Protein AF-A0A7Y8E7Z1-F1 (afdb_monomer_lite)

Secondary structure (DSSP, 8-state):
-HHHHHH--PEEEE-SS-EEEE--HHHHHHHHHHHHTT-----

Seq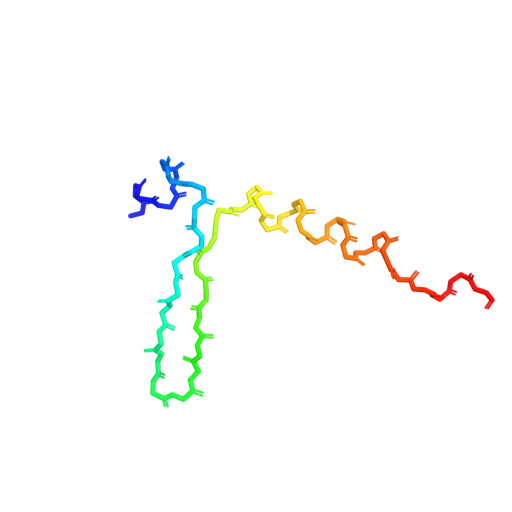uence (43 aa):
MEQVIAGRKPVFIKGESRTAVLVSMEEWKSVQDKLISRDPSDH

Structure (mmCIF, N/CA/C/O backbone):
data_AF-A0A7Y8E7Z1-F1
#
_entry.id   AF-A0A7Y8E7Z1-F1
#
loop_
_atom_site.group_PDB
_atom_site.id
_atom_site.type_symbol
_atom_site.label_atom_id
_atom_site.label_alt_id
_atom_site.label_comp_id
_atom_site.label_asym_id
_atom_site.label_entity_id
_atom_site.label_seq_id
_atom_site.pdbx_PDB_ins_code
_atom_site.Cartn_x
_atom_site.Cartn_y
_atom_site.Cartn_z
_atom_site.occupancy
_atom_site.B_iso_or_equiv
_atom_site.auth_seq_id
_atom_site.auth_comp_id
_atom_site.auth_asym_id
_atom_site.auth_atom_id
_atom_site.pdbx_PDB_model_num
ATOM 1 N N . MET A 1 1 ? -10.383 1.500 -7.243 1.00 55.62 1 MET A N 1
ATOM 2 C CA . MET A 1 1 ? -9.886 2.052 -5.958 1.00 55.62 1 MET A CA 1
ATOM 3 C C . MET A 1 1 ? -10.721 1.613 -4.755 1.00 55.62 1 MET A C 1
ATOM 5 O O . MET A 1 1 ? -10.214 1.652 -3.646 1.00 55.62 1 MET A O 1
ATOM 9 N N . GLU A 1 2 ? -11.946 1.121 -4.959 1.00 56.72 2 GLU A N 1
ATOM 10 C CA . GLU A 1 2 ? -12.864 0.675 -3.896 1.00 56.72 2 GLU A CA 1
ATOM 11 C C . GLU A 1 2 ? -12.315 -0.447 -2.986 1.00 56.72 2 GLU A C 1
ATOM 13 O O . GLU A 1 2 ? -12.552 -0.439 -1.783 1.00 56.72 2 GLU A O 1
ATOM 18 N N . GLN A 1 3 ? -11.500 -1.369 -3.518 1.00 57.00 3 GLN A N 1
ATOM 19 C CA . GLN A 1 3 ? -10.953 -2.491 -2.734 1.00 57.00 3 GLN A CA 1
ATOM 20 C C . GLN A 1 3 ? -9.901 -2.087 -1.683 1.00 57.00 3 GLN A C 1
ATOM 22 O O . GLN A 1 3 ? -9.827 -2.716 -0.629 1.00 57.00 3 GLN A O 1
ATOM 27 N N . VAL A 1 4 ? -9.105 -1.037 -1.930 1.00 57.16 4 VAL A N 1
ATOM 28 C CA . VAL A 1 4 ? -8.107 -0.543 -0.954 1.00 57.16 4 VAL A CA 1
ATOM 29 C C . VAL A 1 4 ? -8.814 0.151 0.219 1.00 57.16 4 VAL A C 1
ATOM 31 O O . VAL A 1 4 ? -8.388 0.029 1.366 1.00 57.16 4 VAL A O 1
ATOM 34 N N . ILE A 1 5 ? -9.946 0.803 -0.070 1.00 56.16 5 ILE A N 1
ATOM 35 C CA . ILE A 1 5 ? -10.773 1.538 0.895 1.00 56.16 5 ILE A CA 1
ATOM 36 C C . ILE A 1 5 ? -11.564 0.565 1.784 1.00 56.16 5 ILE A C 1
ATOM 38 O O . ILE A 1 5 ? -11.593 0.731 3.000 1.00 56.16 5 ILE A O 1
ATOM 42 N N . ALA A 1 6 ? -12.150 -0.488 1.204 1.00 57.31 6 ALA A N 1
ATOM 43 C CA . ALA A 1 6 ? -12.951 -1.462 1.949 1.00 57.31 6 ALA A CA 1
ATOM 44 C C . ALA A 1 6 ? -12.110 -2.505 2.712 1.00 57.31 6 ALA A C 1
ATOM 46 O O . ALA A 1 6 ? -12.551 -3.033 3.730 1.00 57.31 6 ALA A O 1
ATOM 47 N N . GLY A 1 7 ? -10.906 -2.826 2.225 1.00 61.06 7 GLY A N 1
ATOM 48 C CA . GLY A 1 7 ? -10.129 -3.961 2.727 1.00 61.06 7 GLY A CA 1
ATOM 49 C C . GLY A 1 7 ? -9.060 -3.641 3.772 1.00 61.06 7 GLY A C 1
ATOM 50 O O . GLY A 1 7 ? -8.574 -4.582 4.397 1.00 61.06 7 GLY A O 1
ATOM 51 N N . ARG A 1 8 ? -8.636 -2.372 3.924 1.00 63.81 8 ARG A N 1
ATOM 52 C CA . ARG A 1 8 ? -7.412 -1.972 4.669 1.00 63.81 8 ARG A CA 1
ATOM 53 C C . ARG A 1 8 ? -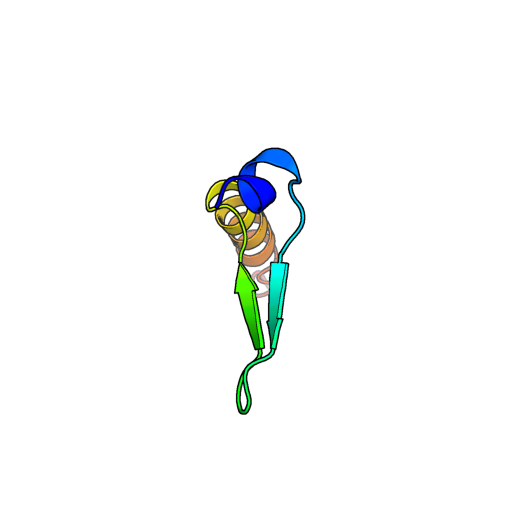6.197 -2.872 4.377 1.00 63.81 8 ARG A C 1
ATOM 55 O O . ARG A 1 8 ? -5.329 -3.067 5.222 1.00 63.81 8 AR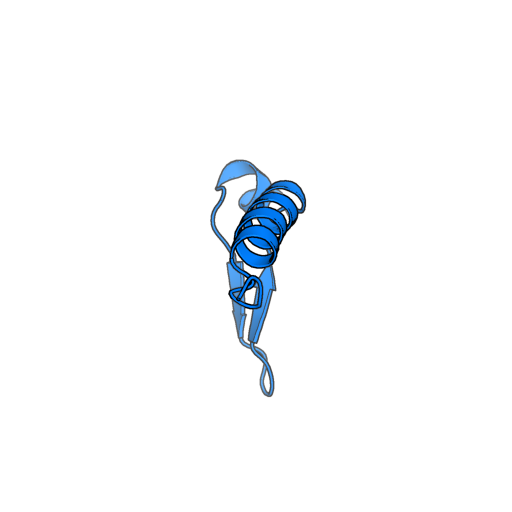G A O 1
ATOM 62 N N . LYS A 1 9 ? -6.148 -3.477 3.190 1.00 69.75 9 LYS A N 1
ATOM 63 C CA . LYS A 1 9 ? -5.080 -4.391 2.791 1.00 69.75 9 LYS A CA 1
ATOM 64 C C . LYS A 1 9 ? -4.251 -3.721 1.702 1.00 69.75 9 LYS A C 1
ATOM 66 O O . LYS A 1 9 ? -4.835 -3.273 0.712 1.00 69.75 9 LYS A O 1
ATOM 71 N N . PRO A 1 10 ? -2.920 -3.641 1.868 1.00 75.56 10 PRO A N 1
ATOM 72 C CA . PRO A 1 10 ? -2.045 -3.129 0.826 1.00 75.56 10 PRO A CA 1
ATOM 73 C C . PRO A 1 10 ? -2.169 -3.995 -0.427 1.00 75.56 10 PRO A C 1
ATOM 75 O O . PRO A 1 10 ? -2.133 -5.226 -0.349 1.00 75.56 10 PRO A O 1
ATOM 78 N N . VAL A 1 11 ? -2.293 -3.354 -1.587 1.00 83.00 11 VAL A N 1
ATOM 79 C CA . VAL A 1 11 ? -2.273 -4.041 -2.882 1.00 83.00 11 VAL A CA 1
ATOM 80 C C . VAL A 1 11 ? -0.880 -3.901 -3.475 1.00 83.00 11 VAL A C 1
ATOM 82 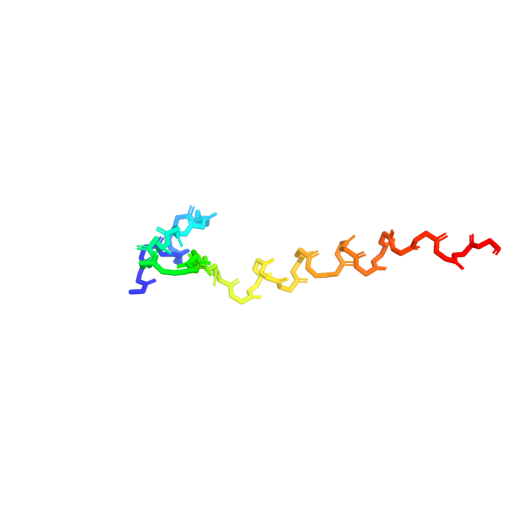O O . VAL A 1 11 ? -0.414 -2.797 -3.749 1.00 83.00 11 VAL A O 1
ATOM 85 N N . PHE A 1 12 ? -0.215 -5.035 -3.673 1.00 82.31 12 PHE A N 1
ATOM 86 C CA . PHE A 1 12 ? 1.118 -5.089 -4.258 1.00 82.31 12 PHE A CA 1
ATOM 87 C C . PHE A 1 12 ? 1.009 -5.197 -5.776 1.00 82.31 12 PHE A C 1
ATOM 89 O O . PHE A 1 12 ? 0.437 -6.150 -6.302 1.00 82.31 12 PHE A O 1
ATOM 96 N N . ILE A 1 13 ? 1.584 -4.229 -6.480 1.00 85.31 13 ILE A N 1
ATOM 97 C CA . ILE A 1 13 ? 1.707 -4.228 -7.934 1.00 85.31 13 ILE A CA 1
ATOM 98 C C . ILE A 1 13 ? 3.159 -4.531 -8.263 1.00 85.31 13 ILE A C 1
ATOM 100 O O . ILE A 1 13 ? 4.052 -3.720 -8.018 1.00 85.31 13 ILE A O 1
ATOM 104 N N . LYS A 1 14 ? 3.403 -5.707 -8.832 1.00 84.25 14 LYS A N 1
ATOM 105 C CA . LYS A 1 14 ? 4.732 -6.084 -9.303 1.00 84.25 14 LYS A CA 1
ATOM 106 C C . LYS A 1 14 ? 4.905 -5.593 -10.739 1.00 84.25 14 LYS A C 1
ATOM 108 O O . LYS A 1 14 ? 4.286 -6.131 -11.650 1.00 84.25 14 LYS A O 1
ATOM 113 N N . GLY A 1 15 ? 5.708 -4.552 -10.922 1.00 81.62 15 GLY A N 1
ATOM 114 C CA . GLY A 1 15 ? 6.191 -4.129 -12.231 1.00 81.62 15 GLY A CA 1
ATOM 115 C C . GLY A 1 15 ? 7.467 -4.874 -12.618 1.00 81.62 15 GLY A C 1
ATOM 116 O O . GLY A 1 15 ? 8.100 -5.526 -11.788 1.00 81.62 15 GLY A O 1
ATOM 117 N N . GLU A 1 16 ? 7.853 -4.747 -13.885 1.00 78.69 16 GLU A N 1
ATOM 118 C CA . GLU A 1 16 ? 9.005 -5.443 -14.476 1.00 78.69 16 GLU A CA 1
ATOM 119 C C . GLU A 1 16 ? 10.339 -5.095 -13.788 1.00 78.69 16 GLU A C 1
ATOM 121 O O . GLU A 1 16 ? 11.199 -5.953 -13.617 1.00 78.69 16 GLU A O 1
ATOM 126 N N . SER A 1 17 ? 10.483 -3.855 -13.315 1.00 79.88 17 SER A N 1
ATOM 127 C CA . SER A 1 17 ? 11.705 -3.343 -12.675 1.00 79.88 17 SER A CA 1
ATOM 128 C C . SER A 1 17 ? 11.495 -2.800 -11.257 1.00 79.88 17 SER A C 1
ATOM 130 O O . SER A 1 17 ? 12.469 -2.583 -10.534 1.00 79.88 17 SER A O 1
ATOM 132 N N . ARG A 1 18 ? 10.243 -2.600 -10.818 1.00 81.81 18 ARG A N 1
ATOM 133 C CA . ARG A 1 18 ? 9.905 -2.150 -9.457 1.00 81.81 18 ARG A CA 1
ATOM 134 C C . ARG A 1 18 ? 8.569 -2.694 -8.979 1.00 81.81 18 ARG A C 1
ATOM 136 O O . ARG A 1 18 ? 7.608 -2.783 -9.737 1.00 81.81 18 ARG A O 1
ATOM 143 N N . THR A 1 19 ? 8.501 -2.959 -7.681 1.00 85.00 19 THR A N 1
ATOM 144 C CA . THR A 1 19 ? 7.250 -3.240 -6.975 1.00 85.00 19 THR A CA 1
ATOM 145 C C . THR A 1 19 ? 6.691 -1.936 -6.417 1.00 85.00 19 THR A C 1
ATOM 147 O O . THR A 1 19 ? 7.387 -1.224 -5.695 1.00 85.00 19 THR A O 1
ATOM 150 N N . ALA A 1 20 ? 5.439 -1.630 -6.738 1.00 85.25 20 ALA A N 1
ATOM 151 C CA . ALA A 1 20 ? 4.674 -0.551 -6.130 1.00 85.25 20 ALA A CA 1
ATOM 152 C C . ALA A 1 20 ? 3.666 -1.132 -5.131 1.00 85.25 20 ALA A C 1
ATOM 154 O O . ALA A 1 20 ? 3.173 -2.247 -5.307 1.00 85.25 20 ALA A O 1
ATOM 155 N N . VAL A 1 21 ? 3.348 -0.376 -4.083 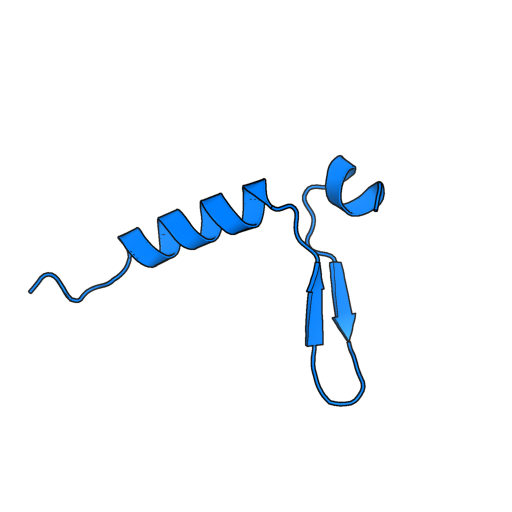1.00 84.19 21 VAL A N 1
ATOM 156 C CA . VAL A 1 21 ? 2.337 -0.760 -3.094 1.00 84.19 21 VAL A CA 1
ATOM 157 C C . VAL A 1 21 ? 1.289 0.336 -3.033 1.00 84.19 21 VAL A C 1
ATOM 159 O O . VAL A 1 21 ? 1.608 1.502 -2.818 1.00 84.19 21 VAL A O 1
ATOM 162 N N . LEU A 1 22 ? 0.035 -0.044 -3.237 1.00 84.19 22 LEU A N 1
ATOM 163 C CA . LEU A 1 22 ? -1.115 0.826 -3.060 1.00 84.19 22 LEU A CA 1
ATOM 164 C C . LEU A 1 22 ? -1.646 0.654 -1.640 1.00 84.19 22 LEU A C 1
ATOM 166 O O . LEU A 1 22 ? -2.053 -0.442 -1.248 1.00 84.19 22 LEU A O 1
ATOM 170 N N . VAL A 1 23 ? -1.675 1.752 -0.896 1.00 82.88 23 VAL A N 1
ATOM 171 C CA . VAL A 1 23 ? -2.271 1.858 0.439 1.00 82.88 23 VAL A CA 1
ATOM 172 C C . VAL A 1 23 ? -3.139 3.106 0.510 1.00 82.88 23 VAL A C 1
ATOM 174 O O . VAL A 1 23 ? -2.955 4.047 -0.263 1.00 82.88 23 VAL A O 1
ATOM 177 N N . SER A 1 24 ? -4.082 3.124 1.447 1.00 83.00 24 SER A N 1
ATOM 178 C CA . SER A 1 24 ? -4.830 4.338 1.766 1.00 83.00 24 SER A CA 1
ATOM 179 C C . SER A 1 24 ? -3.904 5.400 2.363 1.00 83.00 24 SER A C 1
ATOM 181 O O . SER A 1 24 ? -2.974 5.084 3.105 1.00 83.00 24 SER A O 1
ATOM 183 N N . MET A 1 25 ? -4.192 6.675 2.089 1.00 82.50 25 MET A N 1
ATOM 184 C CA . MET A 1 25 ? -3.422 7.805 2.629 1.00 82.50 25 MET A CA 1
ATOM 185 C C . MET A 1 25 ? -3.405 7.838 4.164 1.00 82.50 25 MET A C 1
ATOM 187 O O . MET A 1 25 ? -2.403 8.232 4.755 1.00 82.50 25 MET A O 1
ATOM 191 N N . GLU A 1 26 ? -4.493 7.415 4.810 1.00 83.62 26 GLU A N 1
ATOM 192 C CA . GLU A 1 26 ? -4.593 7.325 6.274 1.00 83.62 26 GLU A CA 1
ATOM 193 C C . GLU A 1 26 ? -3.612 6.294 6.850 1.00 83.62 26 GLU A C 1
ATOM 195 O O . GLU A 1 26 ? -2.879 6.591 7.793 1.00 83.62 26 GLU A O 1
ATOM 200 N N . GLU A 1 27 ? -3.529 5.119 6.223 1.00 81.75 27 GLU A N 1
ATOM 201 C CA . GLU A 1 27 ? -2.587 4.063 6.604 1.00 81.75 27 GLU A CA 1
ATOM 202 C C . GLU A 1 27 ? -1.140 4.509 6.372 1.00 81.75 27 GLU A C 1
ATOM 204 O O . GLU A 1 27 ? -0.293 4.330 7.246 1.00 81.75 27 GLU A O 1
ATOM 209 N N . TRP A 1 28 ? -0.858 5.159 5.233 1.00 83.12 28 TRP A N 1
ATOM 210 C CA . TRP A 1 28 ? 0.472 5.708 4.956 1.00 83.12 28 TRP A CA 1
ATOM 211 C C . TRP A 1 28 ? 0.903 6.717 6.024 1.00 83.12 28 TRP A C 1
ATOM 213 O O . TRP A 1 28 ? 2.010 6.617 6.549 1.00 83.12 28 TRP A O 1
ATOM 223 N N . LYS A 1 29 ? 0.014 7.643 6.410 1.00 84.06 29 LYS A N 1
ATOM 224 C CA . LYS A 1 29 ? 0.289 8.609 7.481 1.00 84.06 29 LYS A CA 1
ATOM 225 C C . LYS A 1 29 ? 0.539 7.929 8.826 1.00 84.06 29 LYS A C 1
ATOM 227 O O . LYS A 1 29 ? 1.493 8.300 9.498 1.00 84.06 29 LYS A O 1
ATOM 232 N N . SER A 1 30 ? -0.260 6.928 9.204 1.00 84.31 30 SER A N 1
ATOM 233 C CA . SER A 1 30 ? -0.072 6.205 10.473 1.00 84.31 30 SER A CA 1
ATOM 234 C C . SER A 1 30 ? 1.253 5.438 10.522 1.00 84.31 30 SER A C 1
ATOM 236 O O . SER A 1 30 ? 1.926 5.421 11.552 1.00 84.31 30 SER A O 1
ATOM 238 N N . VAL A 1 31 ? 1.654 4.816 9.411 1.00 84.12 31 VAL A N 1
ATOM 239 C CA . VAL A 1 31 ? 2.945 4.121 9.308 1.00 84.12 31 VAL A CA 1
ATOM 240 C C . VAL A 1 31 ? 4.102 5.115 9.354 1.00 84.12 31 VAL A C 1
ATOM 242 O O . VAL A 1 31 ? 5.071 4.878 10.071 1.00 84.1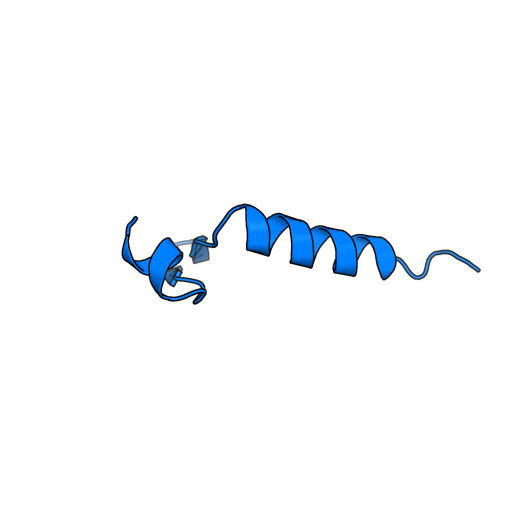2 31 VAL A O 1
ATOM 245 N N . GLN A 1 32 ? 3.997 6.232 8.632 1.00 82.44 32 GLN A N 1
ATOM 246 C CA . GLN A 1 32 ? 5.031 7.263 8.611 1.00 82.44 32 GLN A CA 1
ATOM 247 C C . GLN A 1 32 ? 5.230 7.890 9.998 1.00 82.44 32 GLN A C 1
ATOM 249 O O . GLN A 1 32 ? 6.365 8.038 10.431 1.00 82.44 32 GLN A O 1
ATOM 254 N N . ASP A 1 33 ? 4.149 8.188 10.717 1.00 83.31 33 ASP A N 1
ATOM 255 C CA . ASP A 1 33 ? 4.187 8.720 12.085 1.00 83.31 33 ASP A CA 1
ATOM 256 C C . ASP A 1 33 ? 4.912 7.765 13.054 1.00 83.31 33 ASP A C 1
ATOM 258 O O . ASP A 1 33 ? 5.838 8.157 13.764 1.00 83.31 33 ASP A O 1
ATOM 262 N N . LYS A 1 34 ? 4.601 6.465 12.978 1.00 81.62 34 LYS A N 1
ATOM 263 C CA . LYS A 1 34 ? 5.274 5.415 13.765 1.00 81.62 34 LYS A CA 1
ATOM 264 C C . LYS A 1 34 ? 6.738 5.192 13.380 1.00 81.62 34 LYS A C 1
ATOM 266 O O . LYS A 1 34 ? 7.517 4.747 14.220 1.00 81.62 34 LYS A O 1
ATOM 271 N N . LEU A 1 35 ? 7.107 5.434 12.121 1.00 78.81 35 LEU A N 1
ATOM 272 C CA . LEU A 1 35 ? 8.490 5.333 11.643 1.00 78.81 35 LEU A CA 1
ATOM 273 C C . LEU A 1 35 ? 9.320 6.544 12.073 1.00 78.81 35 LEU A C 1
ATOM 275 O O . LEU A 1 35 ? 10.438 6.357 12.537 1.00 78.81 35 LEU A O 1
ATOM 279 N N . ILE A 1 36 ? 8.763 7.754 11.979 1.00 71.00 36 ILE A N 1
ATOM 280 C CA . ILE A 1 36 ? 9.404 8.992 12.447 1.00 71.00 36 ILE A CA 1
ATOM 281 C C . ILE A 1 36 ? 9.587 8.946 13.969 1.00 71.00 36 ILE A C 1
ATOM 283 O O . ILE A 1 36 ? 10.652 9.287 14.468 1.00 71.00 36 ILE A O 1
ATOM 287 N N . SER A 1 37 ? 8.602 8.427 14.707 1.00 64.31 37 SER A N 1
ATOM 288 C CA . SER A 1 37 ? 8.722 8.186 16.152 1.00 64.31 37 SER A CA 1
ATOM 289 C C . SER A 1 37 ? 9.774 7.127 16.520 1.00 64.31 37 SER A C 1
ATOM 291 O O . SER A 1 37 ? 10.100 6.992 17.698 1.00 64.31 37 SER A O 1
ATOM 293 N N . ARG A 1 38 ? 10.265 6.339 15.554 1.00 58.50 38 ARG A N 1
ATOM 294 C CA . ARG A 1 38 ? 11.292 5.306 15.747 1.00 58.50 38 ARG A CA 1
ATOM 295 C C . ARG A 1 38 ? 12.680 5.741 15.299 1.00 58.50 38 ARG A C 1
ATOM 297 O O . ARG A 1 38 ? 13.558 4.880 15.298 1.00 58.50 38 ARG A O 1
ATOM 304 N N . ASP A 1 39 ? 12.890 7.006 14.928 1.00 57.31 39 ASP A N 1
ATOM 305 C CA . ASP A 1 39 ? 14.247 7.492 14.692 1.00 57.31 39 ASP A CA 1
ATOM 306 C C . ASP A 1 39 ? 15.062 7.328 15.991 1.00 57.31 39 ASP A C 1
ATOM 308 O O . ASP A 1 39 ? 14.710 7.918 17.013 1.00 57.31 39 ASP A O 1
ATOM 312 N N . PRO A 1 40 ? 16.094 6.466 16.008 1.00 59.06 40 PRO A N 1
ATOM 313 C CA . PRO A 1 40 ? 16.860 6.178 17.210 1.00 59.06 40 PRO A CA 1
ATOM 314 C C . PRO A 1 40 ? 17.954 7.228 17.459 1.00 59.06 40 PRO A C 1
ATOM 316 O O . PRO A 1 40 ? 18.828 6.979 18.283 1.00 59.06 40 PRO A O 1
ATOM 319 N N . SER A 1 41 ? 17.949 8.370 16.759 1.00 59.28 41 SER A N 1
ATOM 320 C CA . SER A 1 41 ? 18.985 9.405 16.905 1.00 59.28 41 SER A CA 1
ATOM 321 C C . SER A 1 41 ? 18.816 10.291 18.148 1.00 59.28 41 SER A C 1
ATOM 323 O O . SER A 1 41 ? 19.504 11.300 18.266 1.00 59.28 41 SER A O 1
ATOM 325 N N . ASP A 1 42 ? 17.939 9.921 19.086 1.00 57.09 42 ASP A N 1
ATOM 326 C CA . ASP A 1 42 ? 17.933 10.475 20.446 1.00 57.09 42 ASP A CA 1
ATOM 327 C C . ASP A 1 42 ? 18.908 9.668 21.331 1.00 57.09 42 ASP A C 1
ATOM 329 O O . ASP A 1 42 ? 18.510 8.823 22.136 1.00 57.09 42 ASP A O 1
ATOM 333 N N . HIS A 1 43 ? 20.213 9.865 21.105 1.00 46.91 43 HIS A N 1
ATOM 334 C CA . HIS A 1 43 ? 21.278 9.610 22.083 1.00 46.91 43 HIS A CA 1
ATOM 335 C C . HIS A 1 43 ? 22.452 10.562 21.847 1.00 46.91 43 HIS A C 1
ATOM 337 O O . HIS A 1 43 ? 22.931 10.634 20.692 1.00 46.91 43 HIS A O 1
#

Organism: NCBI:txid2006980

pLDDT: mean 73.36, std 12.0, range [46.91, 85.31]

InterPro domains:
  IPR036165 YefM-like superfamily [SSF143120] (1-35)

Radius of gyration: 13.85 Å; chains: 1; bounding box: 34×17×37 Å

Foldseek 3Di:
DVCLVVPQDWDWDDDPVDIDIDHDPVVVVVVVVVVVVPPPPPD